Protein AF-A0A0R7VI18-F1 (afdb_monomer)

Radius of gyration: 20.58 Å; Cα contacts (8 Å, |Δi|>4): 54; chains: 1; bounding box: 46×47×54 Å

InterPro domains:
  IPR003347 JmjC domain [PF02373] (3-62)
  IPR003347 JmjC domain [PS51184] (1-79)
  IPR048615 Lysine-specific demethylase 5, C-terminal helical domain [PF21323] (66-120)

Nearest PDB structures (foldseek):
  5fyy-assembly1_A  TM=9.283E-01  e=1.446E-05  Homo sapiens
  5fzf-assembly1_A  TM=9.441E-01  e=2.112E-05  Homo sapiens
  5fz1-assembly1_A  TM=9.447E-01  e=2.552E-05  Homo sapiens
  5fzl-assembly1_A  TM=9.858E-01  e=4.798E-05  Homo sapiens

Mean predicted aligned error: 5.43 Å

Structure (mmCIF, N/CA/C/O backbone):
data_AF-A0A0R7VI18-F1
#
_entry.id   AF-A0A0R7VI18-F1
#
loop_
_atom_site.group_PDB
_atom_site.id
_atom_site.type_symbol
_atom_site.label_atom_id
_atom_site.label_alt_id
_atom_site.label_comp_id
_atom_site.label_asym_id
_atom_site.label_entity_id
_atom_site.label_seq_id
_atom_site.pdbx_PDB_ins_code
_atom_site.Cartn_x
_atom_site.Cartn_y
_atom_site.Cartn_z
_atom_site.occupancy
_atom_site.B_iso_or_equiv
_atom_site.auth_seq_id
_atom_site.auth_comp_id
_atom_site.auth_asym_id
_atom_site.auth_atom_id
_atom_site.pdbx_PDB_model_num
ATOM 1 N N . LEU A 1 1 ? 4.608 -26.576 2.839 1.00 68.31 1 LEU A N 1
ATOM 2 C CA . LEU A 1 1 ? 5.652 -25.549 3.044 1.00 68.31 1 LEU A CA 1
ATOM 3 C C . LEU A 1 1 ? 5.048 -24.153 3.232 1.00 68.31 1 LEU A C 1
ATOM 5 O O . LEU A 1 1 ? 5.108 -23.645 4.339 1.00 68.31 1 LEU A O 1
ATOM 9 N N . PHE A 1 2 ? 4.389 -23.555 2.232 1.00 72.62 2 PHE A N 1
ATOM 10 C CA . PHE A 1 2 ? 3.790 -22.213 2.390 1.00 72.62 2 PHE A CA 1
ATOM 11 C C . PHE A 1 2 ? 2.516 -22.183 3.253 1.00 72.62 2 PHE A C 1
ATOM 13 O O . PHE A 1 2 ? 2.276 -21.208 3.945 1.00 72.62 2 PHE A O 1
ATOM 20 N N . HIS A 1 3 ? 1.749 -23.280 3.323 1.00 68.62 3 HIS A N 1
ATOM 21 C CA . HIS A 1 3 ? 0.657 -23.404 4.305 1.00 68.62 3 HIS A CA 1
ATOM 22 C C . HIS A 1 3 ? 1.152 -23.419 5.760 1.00 68.62 3 HIS A C 1
ATOM 24 O O . HIS A 1 3 ? 0.444 -22.970 6.652 1.00 68.62 3 HIS A O 1
ATOM 30 N N . SER A 1 4 ? 2.360 -23.940 6.003 1.00 71.44 4 SER A N 1
ATOM 31 C CA . SER A 1 4 ? 2.964 -23.994 7.341 1.00 71.44 4 SER A CA 1
ATOM 32 C C . SER A 1 4 ? 3.712 -22.708 7.706 1.00 71.44 4 SER A C 1
ATOM 34 O O . SER A 1 4 ? 3.845 -22.411 8.888 1.00 71.44 4 SER A O 1
ATOM 36 N N . GLN A 1 5 ? 4.192 -21.948 6.714 1.00 67.69 5 GLN A N 1
ATOM 37 C CA . GLN A 1 5 ? 4.859 -20.653 6.891 1.00 67.69 5 GLN A CA 1
ATOM 38 C C . GLN A 1 5 ? 4.428 -19.686 5.771 1.00 67.69 5 GLN A C 1
ATOM 40 O O . GLN A 1 5 ? 5.099 -19.609 4.739 1.00 67.69 5 GLN A O 1
ATOM 45 N N . PRO A 1 6 ? 3.302 -18.973 5.945 1.00 68.88 6 PRO A N 1
ATOM 46 C CA . PRO A 1 6 ? 2.731 -18.115 4.902 1.00 68.88 6 PRO A CA 1
ATOM 47 C C . PRO A 1 6 ? 3.635 -16.945 4.485 1.00 68.88 6 PRO A C 1
ATOM 49 O O . PRO A 1 6 ? 3.699 -16.605 3.306 1.00 68.88 6 PRO A O 1
ATOM 52 N N . ASP A 1 7 ? 4.386 -16.368 5.426 1.00 70.06 7 ASP A N 1
ATOM 53 C CA . ASP A 1 7 ? 5.293 -15.239 5.165 1.00 70.06 7 ASP A CA 1
ATOM 54 C C . ASP A 1 7 ? 6.583 -15.641 4.420 1.00 70.06 7 ASP A C 1
ATOM 56 O O . ASP A 1 7 ? 7.238 -14.809 3.794 1.00 70.06 7 ASP A O 1
ATOM 60 N N . LEU A 1 8 ? 6.919 -16.937 4.394 1.00 67.56 8 LEU A N 1
ATOM 61 C CA . LEU A 1 8 ? 8.136 -17.452 3.751 1.00 67.56 8 LEU A CA 1
ATOM 62 C C . LEU A 1 8 ? 8.208 -17.098 2.255 1.00 67.56 8 LEU A C 1
ATOM 64 O O . LEU A 1 8 ? 9.294 -16.919 1.707 1.00 67.56 8 LEU A O 1
ATOM 68 N N . LEU A 1 9 ? 7.054 -16.964 1.595 1.00 63.88 9 LEU A N 1
ATOM 69 C CA . LEU A 1 9 ? 6.970 -16.588 0.183 1.00 63.88 9 LEU A CA 1
ATOM 70 C C . LEU A 1 9 ? 7.475 -15.158 -0.082 1.00 63.88 9 LEU A C 1
ATOM 72 O O . LEU A 1 9 ? 7.957 -14.88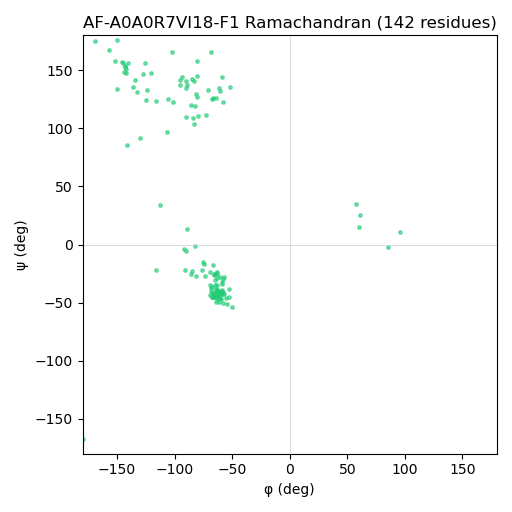4 -1.175 1.00 63.88 9 LEU A O 1
ATOM 76 N N . HIS A 1 10 ? 7.409 -14.270 0.913 1.00 64.31 10 HIS A N 1
ATOM 77 C CA . HIS A 1 10 ? 7.931 -12.904 0.821 1.00 64.31 10 HIS A CA 1
ATOM 78 C C . HIS A 1 10 ? 9.390 -12.793 1.279 1.00 64.31 10 HIS A C 1
ATOM 80 O O . HIS A 1 10 ? 10.082 -11.859 0.882 1.00 64.31 10 HIS A O 1
ATOM 86 N N . GLN A 1 11 ? 9.864 -13.741 2.091 1.00 60.31 11 GLN A N 1
ATOM 87 C CA . GLN A 1 11 ? 11.250 -13.787 2.570 1.00 60.31 11 GLN A CA 1
ATOM 88 C C . GLN A 1 11 ? 12.211 -14.399 1.537 1.00 60.31 11 GLN A C 1
ATOM 90 O O . GLN A 1 11 ? 13.400 -14.083 1.521 1.00 60.31 11 GLN A O 1
ATOM 95 N N . LEU A 1 12 ? 11.710 -15.269 0.655 1.00 70.38 12 LEU A N 1
ATOM 96 C CA . LEU A 1 12 ? 12.505 -15.891 -0.401 1.00 70.38 12 LEU A CA 1
ATOM 97 C C . LEU A 1 12 ? 12.605 -14.981 -1.630 1.00 70.38 12 LEU A C 1
ATOM 99 O O . LEU A 1 12 ? 11.665 -14.850 -2.412 1.00 70.38 12 LEU A O 1
ATOM 103 N N . VAL A 1 13 ? 13.789 -14.414 -1.858 1.00 73.12 13 VAL A N 1
ATOM 104 C CA . VAL A 1 13 ? 14.082 -13.682 -3.096 1.00 73.12 13 VAL A CA 1
ATOM 105 C C . VAL A 1 13 ? 14.226 -14.683 -4.244 1.00 73.12 13 VAL A C 1
ATOM 107 O O . VAL A 1 13 ? 15.182 -15.454 -4.288 1.00 73.12 13 VAL A O 1
ATOM 110 N N . THR A 1 14 ? 13.279 -14.677 -5.185 1.00 79.88 14 THR A N 1
ATOM 111 C CA . THR A 1 14 ? 13.321 -15.536 -6.379 1.00 79.88 14 THR A CA 1
ATOM 112 C C . THR A 1 14 ? 13.206 -14.692 -7.640 1.00 79.88 14 THR A C 1
ATOM 114 O O . THR A 1 14 ? 12.226 -13.975 -7.825 1.00 79.88 14 THR A O 1
ATOM 117 N N . ILE A 1 15 ? 14.176 -14.823 -8.547 1.00 80.19 15 ILE A N 1
ATOM 118 C CA . ILE A 1 15 ? 14.039 -14.329 -9.920 1.00 80.19 15 ILE A CA 1
ATOM 119 C C . ILE A 1 15 ? 13.438 -15.462 -10.750 1.00 80.19 15 ILE A C 1
ATOM 121 O O . ILE A 1 15 ? 14.088 -16.475 -11.007 1.00 80.19 15 ILE A O 1
ATOM 125 N N . LEU A 1 16 ? 12.181 -15.301 -11.156 1.00 86.38 16 LEU A N 1
ATOM 126 C CA . LEU A 1 16 ? 11.506 -16.223 -12.066 1.00 86.38 16 LEU A CA 1
ATOM 127 C C . LEU A 1 16 ? 11.617 -15.702 -13.494 1.00 86.38 16 LEU A C 1
ATOM 129 O O . LEU A 1 16 ? 11.406 -14.518 -13.751 1.00 86.38 16 LEU A O 1
ATOM 133 N N . ASN A 1 17 ? 11.904 -16.598 -14.441 1.00 91.19 17 ASN A N 1
ATOM 134 C CA . ASN A 1 17 ? 11.844 -16.248 -15.855 1.00 91.19 17 ASN A CA 1
ATOM 135 C C . ASN A 1 17 ? 10.416 -15.760 -16.178 1.00 91.19 17 ASN A C 1
ATOM 137 O O . ASN A 1 17 ? 9.475 -16.538 -15.980 1.00 91.19 17 ASN A O 1
ATOM 141 N N . PRO A 1 18 ? 10.230 -14.530 -16.696 1.00 92.88 18 PRO A N 1
ATOM 142 C CA . PRO A 1 18 ? 8.897 -13.972 -16.912 1.00 92.88 18 PRO A CA 1
ATOM 143 C C . PRO A 1 18 ? 8.016 -14.838 -17.821 1.00 92.88 18 PRO A C 1
ATOM 145 O O . PRO A 1 18 ? 6.805 -14.894 -17.632 1.00 92.88 18 PRO A O 1
ATOM 148 N N . ASN A 1 19 ? 8.618 -15.609 -18.735 1.00 94.31 19 ASN A N 1
ATOM 149 C CA . ASN A 1 19 ? 7.894 -16.543 -19.599 1.00 94.31 19 ASN A CA 1
ATOM 150 C C . ASN A 1 19 ? 7.133 -17.625 -18.815 1.00 94.31 19 ASN A C 1
ATOM 152 O O . ASN A 1 19 ? 6.128 -18.134 -19.304 1.00 94.31 19 ASN A O 1
ATOM 156 N N . ILE A 1 20 ? 7.599 -18.003 -17.618 1.00 95.38 20 ILE A N 1
ATOM 157 C CA . ILE A 1 20 ? 6.898 -18.961 -16.749 1.00 95.38 20 ILE A CA 1
ATOM 158 C C . ILE A 1 20 ? 5.590 -18.340 -16.246 1.00 95.38 20 ILE A C 1
ATOM 160 O O . ILE A 1 20 ? 4.543 -18.977 -16.321 1.00 95.38 20 ILE A O 1
ATOM 164 N N . LEU A 1 21 ? 5.639 -17.082 -15.799 1.00 94.31 21 LEU A N 1
ATOM 165 C CA . LEU A 1 21 ? 4.475 -16.336 -15.319 1.00 94.31 21 LEU A CA 1
ATOM 166 C C . LEU A 1 21 ? 3.488 -16.039 -16.456 1.00 94.31 21 LEU A C 1
ATOM 168 O O . LEU A 1 21 ? 2.288 -16.244 -16.297 1.00 94.31 21 LEU A O 1
ATOM 172 N N . MET A 1 22 ? 3.993 -15.666 -17.634 1.00 95.88 22 MET A N 1
ATOM 173 C CA . MET A 1 22 ? 3.164 -15.448 -18.824 1.00 95.88 22 MET A CA 1
ATOM 174 C C . MET A 1 22 ? 2.415 -16.718 -19.244 1.00 95.88 22 MET A C 1
ATOM 176 O O . MET A 1 22 ? 1.229 -16.655 -19.551 1.00 95.88 22 MET A O 1
ATOM 180 N N . LYS A 1 23 ? 3.069 -17.891 -19.203 1.00 97.19 23 LYS A N 1
ATOM 181 C CA . LYS A 1 23 ? 2.411 -19.189 -19.454 1.00 97.19 23 LYS A CA 1
ATOM 182 C C . LYS A 1 23 ? 1.331 -19.520 -18.421 1.00 97.19 23 LYS A C 1
ATOM 184 O O . LYS A 1 23 ? 0.413 -20.269 -18.733 1.00 97.19 23 LYS A O 1
ATOM 189 N N . ALA A 1 24 ? 1.436 -18.966 -17.215 1.00 96.69 24 ALA A N 1
ATOM 190 C CA . ALA A 1 24 ? 0.428 -19.060 -16.165 1.00 96.69 24 ALA A CA 1
ATOM 191 C C . ALA A 1 24 ? -0.628 -17.934 -16.233 1.00 96.69 24 ALA A C 1
ATOM 193 O O . ALA A 1 24 ? -1.381 -17.755 -15.280 1.00 96.69 24 ALA A O 1
ATOM 194 N N . ASN A 1 25 ? -0.699 -17.185 -17.342 1.00 96.69 25 ASN A N 1
ATOM 195 C CA . ASN A 1 25 ? -1.615 -16.057 -17.561 1.00 96.69 25 ASN A CA 1
ATOM 196 C C . ASN A 1 25 ? -1.447 -14.888 -16.577 1.00 96.69 25 ASN A C 1
ATOM 198 O O . ASN A 1 25 ? -2.379 -14.112 -16.364 1.00 96.69 25 ASN A O 1
ATOM 202 N N . VAL A 1 26 ? -0.258 -14.724 -15.997 1.00 96.69 26 VAL A N 1
ATOM 203 C CA . VAL A 1 26 ? 0.078 -13.515 -15.240 1.00 96.69 26 VAL A CA 1
ATOM 204 C C . VAL A 1 26 ? 0.469 -12.417 -16.236 1.00 96.69 26 VAL A C 1
ATOM 206 O O . VAL A 1 26 ? 1.351 -12.653 -17.070 1.00 96.69 26 VAL A O 1
ATOM 209 N N . PRO A 1 27 ? -0.150 -11.223 -16.181 1.00 96.38 27 PRO A N 1
ATOM 210 C CA . PRO A 1 27 ? 0.212 -10.119 -17.060 1.00 96.38 27 PRO A CA 1
ATOM 211 C C . PRO A 1 27 ? 1.617 -9.613 -16.717 1.00 96.38 27 PRO A C 1
ATOM 213 O O . PRO A 1 27 ? 1.900 -9.258 -15.575 1.00 96.38 27 PRO A O 1
ATOM 216 N N . ILE A 1 28 ? 2.496 -9.576 -17.719 1.00 96.50 28 ILE A N 1
ATOM 217 C CA . ILE A 1 28 ?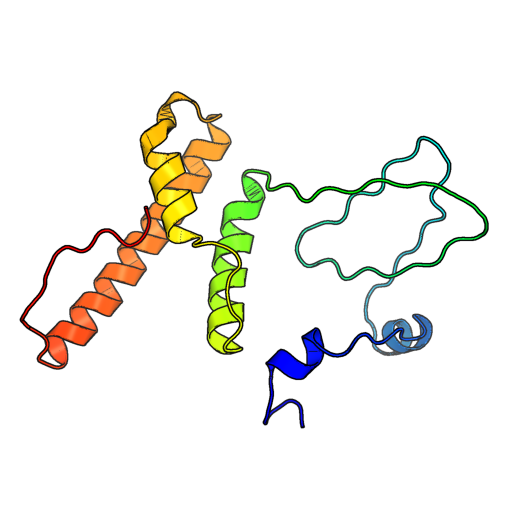 3.882 -9.122 -17.589 1.00 96.50 28 ILE A CA 1
ATOM 218 C C . ILE A 1 28 ? 4.130 -7.998 -18.589 1.00 96.50 28 ILE A C 1
ATOM 220 O O . ILE A 1 28 ? 3.839 -8.134 -19.777 1.00 96.50 28 ILE A O 1
ATOM 224 N N . TYR A 1 29 ? 4.743 -6.924 -18.104 1.00 97.00 29 TYR A N 1
ATOM 225 C CA . TYR A 1 29 ? 5.188 -5.784 -18.899 1.00 97.00 29 TYR A CA 1
ATOM 226 C C . TYR A 1 29 ? 6.677 -5.534 -18.638 1.00 97.00 29 TYR A C 1
ATOM 228 O O . TYR A 1 29 ? 7.207 -5.940 -17.603 1.00 97.00 29 TYR A O 1
ATOM 236 N N . ARG A 1 30 ? 7.367 -4.886 -19.581 1.00 97.19 30 ARG A N 1
ATOM 237 C CA . ARG A 1 30 ? 8.784 -4.523 -19.443 1.00 97.19 30 ARG A CA 1
ATOM 238 C C . ARG A 1 30 ? 9.074 -3.165 -20.064 1.00 97.19 30 ARG A C 1
ATOM 240 O O . ARG A 1 30 ? 8.410 -2.770 -21.018 1.00 97.19 30 ARG A O 1
ATOM 247 N N . THR A 1 31 ? 10.110 -2.509 -19.559 1.00 97.69 31 THR A N 1
ATOM 248 C CA . THR A 1 31 ? 10.673 -1.284 -20.126 1.00 97.69 31 THR A CA 1
ATOM 249 C C . THR A 1 31 ? 12.188 -1.274 -19.930 1.00 97.69 31 THR A C 1
ATOM 251 O O . THR A 1 31 ? 12.692 -1.939 -19.024 1.00 97.69 31 THR A O 1
ATOM 254 N N . ASP A 1 32 ? 12.899 -0.530 -20.773 1.00 98.12 32 ASP A N 1
ATOM 255 C CA . ASP A 1 32 ? 14.333 -0.289 -20.637 1.00 98.12 32 ASP A CA 1
ATOM 256 C C . ASP A 1 32 ? 14.528 1.163 -20.166 1.00 98.12 32 ASP A C 1
ATOM 258 O O . ASP A 1 32 ? 14.515 2.076 -20.988 1.00 98.12 32 ASP A O 1
ATOM 262 N N . GLN A 1 33 ? 14.704 1.377 -18.857 1.00 98.50 33 GLN A N 1
ATOM 263 C CA . GLN A 1 33 ? 14.890 2.716 -18.279 1.00 98.50 33 GLN A CA 1
ATOM 264 C C . GLN A 1 33 ? 16.223 3.339 -18.724 1.00 98.50 33 GLN A C 1
ATOM 266 O O . GLN A 1 33 ? 17.296 2.751 -18.552 1.00 98.50 33 GLN A O 1
ATOM 271 N N . ARG A 1 34 ? 16.164 4.549 -19.280 1.00 98.19 34 ARG A N 1
ATOM 272 C CA . ARG A 1 34 ? 17.314 5.361 -19.699 1.00 98.19 34 ARG A CA 1
ATOM 273 C C . ARG A 1 34 ? 17.610 6.475 -18.696 1.00 98.19 34 ARG A C 1
ATOM 275 O O . ARG A 1 34 ? 16.822 6.784 -17.807 1.00 98.19 34 ARG A O 1
ATOM 282 N N . ALA A 1 35 ? 18.793 7.075 -18.824 1.00 98.06 35 ALA A N 1
ATOM 283 C CA . ALA A 1 35 ? 19.204 8.177 -17.961 1.00 98.06 35 ALA A CA 1
ATOM 284 C C . ALA A 1 35 ? 18.238 9.367 -18.097 1.00 98.06 35 ALA A C 1
ATOM 286 O O . ALA A 1 35 ? 17.920 9.781 -19.210 1.00 98.06 35 ALA A O 1
ATOM 287 N N . GLY A 1 36 ? 17.796 9.910 -16.961 1.00 97.50 36 GLY A N 1
ATOM 288 C CA . GLY A 1 36 ? 16.810 10.993 -16.903 1.00 97.50 36 GLY A CA 1
ATOM 289 C C . GLY A 1 36 ? 15.348 10.536 -16.934 1.00 97.50 36 GLY A C 1
ATOM 290 O O . GLY A 1 36 ? 14.463 11.380 -16.821 1.00 97.50 36 GLY A O 1
ATOM 291 N N . GLU A 1 37 ? 15.073 9.233 -17.056 1.00 98.31 37 GLU A N 1
ATOM 292 C CA . GLU A 1 37 ? 13.711 8.695 -17.021 1.00 98.31 37 GLU A CA 1
ATOM 293 C C . GLU A 1 37 ? 13.300 8.252 -15.614 1.00 98.31 37 GLU A C 1
ATOM 295 O O . GLU A 1 37 ? 14.087 7.664 -14.865 1.00 98.31 37 GLU A O 1
ATOM 300 N N . PHE A 1 38 ? 12.024 8.461 -15.292 1.00 98.19 38 PHE A N 1
ATOM 301 C CA . PHE A 1 38 ? 11.397 7.938 -14.083 1.00 98.19 38 PHE A CA 1
ATOM 302 C C . PHE A 1 38 ? 10.671 6.625 -14.374 1.00 98.19 38 PHE A C 1
ATOM 304 O O . PHE A 1 38 ? 10.001 6.481 -15.397 1.00 98.19 38 PHE A O 1
ATOM 311 N N . VAL A 1 39 ? 10.748 5.693 -13.426 1.00 98.25 39 VAL A N 1
ATOM 312 C CA . VAL A 1 39 ? 9.902 4.497 -13.382 1.00 98.25 39 VAL A CA 1
ATOM 313 C C . VAL A 1 39 ? 9.058 4.585 -12.119 1.00 98.25 39 VAL A C 1
ATOM 315 O O . VAL A 1 39 ? 9.597 4.701 -11.023 1.00 98.25 39 VAL A O 1
ATOM 318 N N . VAL A 1 40 ? 7.736 4.536 -12.277 1.00 97.94 40 VAL A N 1
ATOM 319 C CA . VAL A 1 40 ? 6.787 4.568 -11.159 1.00 97.94 40 VAL A CA 1
ATOM 320 C C . VAL A 1 40 ? 6.206 3.174 -10.961 1.00 97.94 40 VAL A C 1
ATOM 322 O O . VAL A 1 40 ? 5.662 2.585 -11.896 1.00 97.94 40 VAL A O 1
ATOM 325 N N . THR A 1 41 ? 6.312 2.649 -9.743 1.00 97.25 41 THR A N 1
ATOM 326 C CA . THR A 1 41 ? 5.722 1.368 -9.348 1.00 97.25 41 THR A CA 1
ATOM 327 C C . THR A 1 41 ? 4.443 1.612 -8.556 1.00 97.25 41 THR A C 1
ATOM 329 O O . THR A 1 41 ? 4.431 2.304 -7.542 1.00 97.25 41 THR A O 1
ATOM 332 N N . PHE A 1 42 ? 3.336 1.054 -9.042 1.00 96.88 42 PHE A N 1
ATOM 333 C CA . PHE A 1 42 ? 2.034 1.202 -8.396 1.00 96.88 42 PHE A CA 1
ATOM 334 C C . PHE A 1 42 ? 1.882 0.232 -7.213 1.00 96.88 42 PHE A C 1
ATOM 336 O O . PHE A 1 42 ? 2.566 -0.801 -7.167 1.00 96.88 42 PHE A O 1
ATOM 343 N N . PRO A 1 43 ? 0.977 0.521 -6.260 1.00 96.12 43 PRO A N 1
ATOM 344 C CA . PRO A 1 43 ? 0.739 -0.346 -5.112 1.00 96.12 43 PRO A CA 1
ATOM 345 C C . PRO A 1 43 ? 0.460 -1.794 -5.531 1.00 96.12 43 PRO A C 1
ATOM 347 O O . PRO A 1 43 ? -0.286 -2.052 -6.473 1.00 96.12 43 PRO A O 1
ATOM 350 N N . ARG A 1 44 ? 1.082 -2.751 -4.831 1.00 93.62 44 ARG A N 1
ATOM 351 C CA . ARG A 1 44 ? 0.966 -4.200 -5.094 1.00 93.62 44 ARG A CA 1
ATOM 352 C C . ARG A 1 44 ? 1.421 -4.646 -6.500 1.00 93.62 44 ARG A C 1
ATOM 354 O O . ARG A 1 44 ? 1.176 -5.786 -6.892 1.00 93.62 44 ARG A O 1
ATOM 361 N N . SER A 1 45 ? 2.143 -3.798 -7.235 1.00 94.75 45 SER A N 1
ATOM 362 C CA . SER A 1 45 ? 2.792 -4.171 -8.494 1.00 94.75 45 SER A CA 1
ATOM 363 C C . SER A 1 45 ? 4.145 -4.835 -8.230 1.00 94.75 45 SER A C 1
ATOM 365 O O . SER A 1 45 ? 5.144 -4.167 -7.940 1.00 94.75 45 SER A O 1
ATOM 367 N N . TYR A 1 46 ? 4.200 -6.162 -8.368 1.00 94.00 46 TYR A N 1
ATOM 368 C CA . TYR A 1 46 ? 5.466 -6.896 -8.338 1.00 94.00 46 TYR A CA 1
ATOM 369 C C . TYR A 1 46 ? 6.372 -6.439 -9.484 1.00 94.00 46 TYR A C 1
ATOM 371 O O . TYR A 1 46 ? 5.931 -6.304 -10.625 1.00 94.00 46 TYR A O 1
ATOM 379 N N . HIS A 1 47 ? 7.646 -6.212 -9.180 1.00 94.81 47 HIS A N 1
ATOM 380 C CA . HIS A 1 47 ? 8.638 -5.787 -10.156 1.00 94.81 47 HIS A CA 1
ATOM 381 C C . HIS A 1 47 ? 9.985 -6.454 -9.876 1.00 94.81 47 HIS A C 1
ATOM 383 O O . HIS A 1 47 ? 10.316 -6.815 -8.749 1.00 94.81 47 HIS A O 1
ATOM 389 N N . THR A 1 48 ? 10.755 -6.651 -10.938 1.00 94.06 48 THR A N 1
ATOM 390 C CA . THR A 1 48 ? 12.121 -7.174 -10.908 1.00 94.06 48 THR A CA 1
ATOM 391 C C . THR A 1 48 ? 12.865 -6.620 -12.119 1.00 94.06 48 THR A C 1
ATOM 393 O O . THR A 1 48 ? 12.236 -6.214 -13.098 1.00 94.06 48 THR A O 1
ATOM 396 N N . GLY A 1 49 ? 14.192 -6.581 -12.070 1.00 92.38 49 GLY A N 1
ATOM 397 C CA . GLY A 1 49 ? 14.998 -6.014 -13.143 1.00 92.38 49 GLY A CA 1
ATOM 398 C C . GLY A 1 49 ? 16.481 -6.312 -12.980 1.00 92.38 49 GLY A C 1
ATOM 399 O O . GLY A 1 49 ? 16.914 -6.901 -11.991 1.00 92.38 49 GLY A O 1
ATOM 400 N N . PHE A 1 50 ? 17.254 -5.907 -13.980 1.00 94.94 50 PHE A N 1
ATOM 401 C CA . PHE A 1 50 ? 18.709 -5.976 -13.980 1.00 94.94 50 PHE A CA 1
ATOM 402 C C . PHE A 1 50 ? 19.275 -4.780 -14.748 1.00 94.94 50 PHE A C 1
ATOM 404 O O . PHE A 1 50 ? 18.598 -4.196 -15.595 1.00 94.94 50 PHE A O 1
ATOM 411 N N . ASN A 1 51 ? 20.527 -4.429 -14.463 1.00 96.62 51 ASN A N 1
ATOM 412 C CA . ASN A 1 51 ? 21.209 -3.330 -15.135 1.00 96.62 51 ASN A CA 1
ATOM 413 C C . ASN A 1 51 ? 21.923 -3.829 -16.396 1.00 96.62 51 ASN A C 1
ATOM 415 O O . ASN A 1 51 ? 22.594 -4.859 -16.369 1.00 96.62 51 ASN A O 1
ATOM 419 N N . GLN A 1 52 ? 21.817 -3.071 -17.489 1.00 97.25 52 GLN A N 1
ATOM 420 C CA . GLN A 1 52 ? 22.517 -3.363 -18.751 1.00 97.25 52 GLN A CA 1
ATOM 421 C C . GLN A 1 52 ? 24.022 -3.028 -18.694 1.00 97.25 52 GLN A C 1
ATOM 423 O O . GLN A 1 52 ? 24.784 -3.430 -19.568 1.00 97.25 52 GLN A O 1
ATOM 428 N N . GLY A 1 53 ? 24.457 -2.265 -17.689 1.00 97.25 53 GLY A N 1
ATOM 429 C CA . GLY A 1 53 ? 25.832 -1.802 -17.519 1.00 97.25 53 GLY A CA 1
ATOM 430 C C . GLY A 1 53 ? 25.977 -0.950 -16.259 1.00 97.25 53 GLY A C 1
ATOM 431 O O . GLY A 1 53 ? 25.072 -0.915 -15.426 1.00 97.25 53 GLY A O 1
ATOM 432 N N . TYR A 1 54 ? 27.111 -0.261 -16.120 1.00 97.44 54 TYR A N 1
ATOM 433 C CA . TYR A 1 54 ? 27.359 0.645 -14.996 1.00 97.44 54 TYR A CA 1
ATOM 434 C C . TYR A 1 54 ? 26.375 1.822 -15.006 1.00 97.44 54 TYR A C 1
ATOM 436 O O . TYR A 1 54 ? 26.257 2.5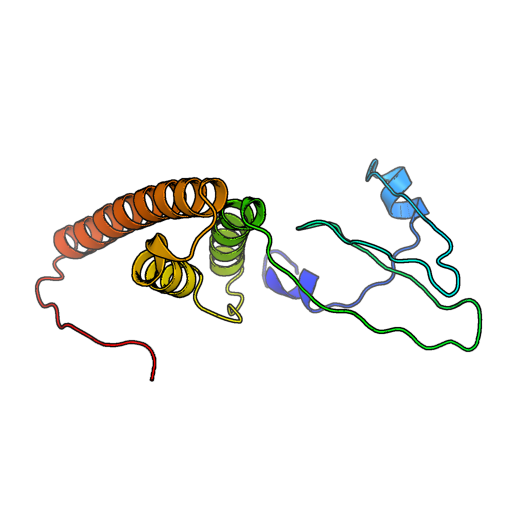28 -16.009 1.00 97.44 54 TYR A O 1
ATOM 444 N N . ASN A 1 55 ? 25.678 2.029 -13.891 1.00 97.75 55 ASN A N 1
ATOM 445 C CA . ASN A 1 55 ? 24.741 3.129 -13.707 1.00 97.75 55 ASN A CA 1
ATOM 446 C C . ASN A 1 55 ? 24.655 3.557 -12.232 1.00 97.75 55 ASN A C 1
ATOM 448 O O . ASN A 1 55 ? 25.279 2.963 -11.352 1.00 97.75 55 ASN A O 1
ATOM 452 N N . PHE A 1 56 ? 23.876 4.611 -11.991 1.00 97.94 56 PHE A N 1
ATOM 453 C CA . PHE A 1 56 ? 23.492 5.092 -10.670 1.00 97.94 56 PHE A CA 1
ATOM 454 C C . PHE A 1 56 ? 21.997 5.423 -10.696 1.00 97.94 56 PHE A C 1
ATOM 456 O O . PHE A 1 56 ? 21.523 6.019 -11.664 1.00 97.94 56 PHE A O 1
ATOM 463 N N . ALA A 1 57 ? 21.263 5.020 -9.662 1.00 97.31 57 ALA A N 1
ATOM 464 C CA . ALA A 1 57 ? 19.827 5.243 -9.538 1.00 97.31 57 ALA A CA 1
ATOM 465 C C . ALA A 1 57 ? 19.459 5.540 -8.080 1.00 97.31 57 ALA A C 1
ATOM 467 O O . ALA A 1 57 ? 20.131 5.077 -7.159 1.00 97.31 57 ALA A O 1
ATOM 468 N N . GLU A 1 58 ? 18.371 6.278 -7.891 1.00 97.88 58 GLU A N 1
ATOM 469 C CA . GLU A 1 58 ? 17.781 6.599 -6.592 1.00 97.88 58 GLU A CA 1
ATOM 470 C C . GLU A 1 58 ? 16.292 6.231 -6.618 1.00 97.88 58 GLU A C 1
ATOM 472 O O . GLU A 1 58 ? 15.651 6.300 -7.670 1.00 97.88 58 GLU A O 1
ATOM 477 N N . ALA A 1 59 ? 15.749 5.804 -5.478 1.00 96.81 59 ALA A N 1
ATOM 478 C CA . ALA A 1 59 ? 14.356 5.396 -5.352 1.00 96.81 59 ALA A CA 1
ATOM 479 C C . ALA A 1 59 ? 13.783 5.808 -3.994 1.00 96.81 59 ALA A C 1
ATOM 481 O O . ALA A 1 59 ? 14.484 5.808 -2.983 1.00 96.81 59 ALA A O 1
ATOM 482 N N . VAL A 1 60 ? 12.484 6.105 -3.976 1.00 98.06 60 VAL A N 1
ATOM 483 C CA . VAL A 1 60 ? 11.740 6.477 -2.773 1.00 98.06 60 VAL A CA 1
ATOM 484 C C . VAL A 1 60 ? 10.340 5.869 -2.816 1.00 98.06 60 VAL A C 1
ATOM 486 O O . VAL A 1 60 ? 9.754 5.721 -3.889 1.00 98.06 60 VAL A O 1
ATOM 489 N N . ASN A 1 61 ? 9.804 5.523 -1.646 1.00 97.00 61 ASN A N 1
ATOM 490 C CA . ASN A 1 61 ? 8.400 5.154 -1.497 1.00 97.00 61 ASN A CA 1
ATOM 491 C C . ASN A 1 61 ? 7.581 6.408 -1.192 1.00 97.00 61 ASN A C 1
ATOM 493 O O . ASN A 1 61 ? 8.008 7.255 -0.411 1.00 97.00 61 ASN A O 1
ATOM 497 N N . PHE A 1 62 ? 6.389 6.505 -1.764 1.00 96.12 62 PHE A N 1
ATOM 498 C CA . PHE A 1 62 ? 5.454 7.590 -1.492 1.00 96.12 62 PHE A CA 1
ATOM 499 C C . PHE A 1 62 ? 4.028 7.039 -1.420 1.00 96.12 62 PHE A C 1
ATOM 501 O O . PHE A 1 62 ? 3.736 5.976 -1.970 1.00 96.12 62 PHE A O 1
ATOM 508 N N . ALA A 1 63 ? 3.154 7.755 -0.716 1.00 95.69 63 ALA A N 1
ATOM 509 C CA . ALA A 1 63 ? 1.782 7.344 -0.442 1.00 95.69 63 ALA A CA 1
ATOM 510 C C . ALA A 1 63 ? 0.822 8.493 -0.799 1.00 95.69 63 ALA A C 1
ATOM 512 O O . ALA A 1 63 ? 0.598 9.382 0.023 1.00 95.69 63 ALA A O 1
ATOM 513 N N . PRO A 1 64 ? 0.301 8.536 -2.038 1.00 94.94 64 PRO A N 1
ATOM 514 C CA . PRO A 1 64 ? -0.745 9.488 -2.405 1.00 94.94 64 PRO A CA 1
ATOM 515 C C . PRO A 1 64 ? -2.064 9.160 -1.683 1.00 94.94 64 PRO A C 1
ATOM 517 O O . PRO A 1 64 ? -2.219 8.084 -1.115 1.00 94.94 64 PRO A O 1
ATOM 520 N N . ALA A 1 65 ? -3.031 10.079 -1.681 1.00 93.94 65 ALA A N 1
ATOM 521 C CA . ALA A 1 65 ? -4.255 9.916 -0.886 1.00 93.94 65 ALA A CA 1
ATOM 522 C C . ALA A 1 65 ? -5.067 8.650 -1.235 1.00 93.94 65 ALA A C 1
ATOM 524 O O . ALA A 1 65 ? -5.645 8.017 -0.358 1.00 93.94 65 ALA A O 1
ATOM 525 N N . ASP A 1 66 ? -5.076 8.241 -2.503 1.00 93.94 66 ASP A N 1
ATOM 526 C CA . ASP A 1 66 ? -5.720 7.014 -2.984 1.00 93.94 66 ASP A CA 1
ATOM 527 C C . ASP A 1 66 ? -5.059 5.725 -2.464 1.00 93.94 66 ASP A C 1
ATOM 529 O O . ASP A 1 66 ? -5.698 4.672 -2.445 1.00 93.94 66 ASP A O 1
ATOM 533 N N . TRP A 1 67 ? -3.820 5.797 -1.965 1.00 97.25 67 TRP A N 1
ATOM 534 C CA . TRP A 1 67 ? -3.144 4.665 -1.331 1.00 97.25 67 TRP A CA 1
ATOM 535 C C . TRP A 1 67 ? -3.759 4.264 0.017 1.00 97.25 67 TRP A C 1
ATOM 537 O O . TRP A 1 67 ? -3.609 3.107 0.401 1.00 97.25 67 TRP A O 1
ATOM 547 N N . ILE A 1 68 ? -4.458 5.164 0.724 1.00 96.62 68 ILE A N 1
ATOM 548 C CA . ILE A 1 68 ? -4.963 4.931 2.094 1.00 96.62 68 ILE A CA 1
ATOM 549 C C . ILE A 1 68 ? -5.735 3.608 2.201 1.00 96.62 68 ILE A C 1
ATOM 551 O O . ILE A 1 68 ? -5.352 2.729 2.971 1.00 96.62 68 ILE A O 1
ATOM 555 N N . SER A 1 69 ? -6.736 3.417 1.339 1.00 95.38 69 SER A N 1
ATOM 556 C CA . SER A 1 69 ? -7.549 2.191 1.306 1.00 95.38 69 SER A CA 1
ATOM 557 C C . SER A 1 69 ? -6.713 0.920 1.078 1.00 95.38 69 SER A C 1
ATOM 559 O O . SER A 1 69 ? -6.893 -0.095 1.751 1.00 95.38 69 SER A O 1
ATOM 561 N N . ILE A 1 70 ? -5.727 0.991 0.181 1.00 96.69 70 ILE A N 1
ATOM 562 C CA . ILE A 1 70 ? -4.807 -0.114 -0.116 1.00 96.69 70 ILE A CA 1
ATOM 563 C C . ILE A 1 70 ? -3.907 -0.399 1.095 1.00 96.69 70 ILE A C 1
ATOM 565 O O . ILE A 1 70 ? -3.587 -1.555 1.377 1.00 96.69 70 ILE A O 1
ATOM 569 N N . GLY A 1 71 ? -3.501 0.641 1.827 1.00 96.69 71 GLY A N 1
ATOM 570 C CA . GLY A 1 71 ? -2.751 0.536 3.075 1.00 96.69 71 GLY A CA 1
ATOM 571 C C . GLY A 1 71 ? -3.512 -0.252 4.143 1.00 96.69 71 GLY A C 1
ATOM 572 O O . GLY A 1 71 ? -2.947 -1.189 4.715 1.00 96.69 71 GLY A O 1
ATOM 573 N N . ARG A 1 72 ? -4.802 0.041 4.349 1.00 96.31 72 ARG A N 1
ATOM 574 C CA . ARG A 1 72 ? -5.664 -0.705 5.281 1.00 96.31 72 ARG A CA 1
ATOM 575 C C . ARG A 1 72 ? -5.810 -2.174 4.888 1.00 96.31 72 ARG A C 1
ATOM 577 O O . ARG A 1 72 ? -5.621 -3.064 5.721 1.00 96.31 72 ARG A O 1
ATOM 584 N N . GLU A 1 73 ? -6.059 -2.458 3.609 1.00 95.94 73 GLU A N 1
ATOM 585 C CA . GLU A 1 73 ? -6.079 -3.836 3.097 1.00 95.94 73 GLU A CA 1
ATOM 586 C C . GLU A 1 73 ? -4.742 -4.559 3.322 1.00 95.94 73 GLU A C 1
ATOM 588 O O . GLU A 1 73 ? -4.712 -5.744 3.669 1.00 95.94 73 GLU A O 1
ATOM 593 N N . CYS A 1 74 ? -3.627 -3.845 3.152 1.00 95.94 74 CYS A N 1
ATOM 594 C CA . CYS A 1 74 ? -2.286 -4.375 3.365 1.00 95.94 74 CYS A CA 1
ATOM 595 C C . CYS A 1 74 ? -2.063 -4.783 4.828 1.00 95.94 74 CYS A C 1
ATOM 597 O O . CYS A 1 74 ? -1.577 -5.887 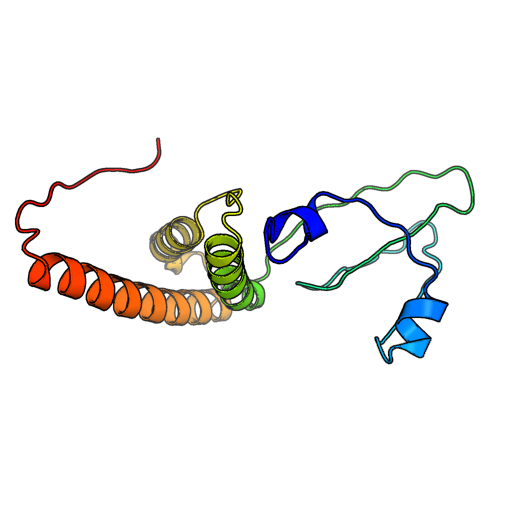5.073 1.00 95.94 74 CYS A O 1
ATOM 599 N N . VAL A 1 75 ? -2.479 -3.959 5.797 1.00 95.56 75 VAL A N 1
ATOM 600 C CA . VAL A 1 75 ? -2.392 -4.295 7.231 1.00 95.56 75 VAL A CA 1
ATOM 601 C C . VAL A 1 75 ? -3.230 -5.528 7.563 1.00 95.56 75 VAL A C 1
ATOM 603 O O . VAL A 1 75 ? -2.738 -6.450 8.220 1.00 95.56 75 VAL A O 1
ATOM 606 N N . ASN A 1 76 ? -4.456 -5.609 7.042 1.00 93.62 76 ASN A N 1
ATOM 607 C CA . ASN A 1 76 ? -5.310 -6.788 7.211 1.00 93.62 76 ASN A CA 1
ATOM 608 C C . ASN A 1 76 ? -4.644 -8.052 6.643 1.00 93.62 76 ASN A C 1
ATOM 610 O O . ASN A 1 76 ? -4.638 -9.115 7.275 1.00 93.62 76 ASN A O 1
ATOM 614 N N . HIS A 1 77 ? -4.021 -7.937 5.468 1.00 93.25 77 HIS A N 1
ATOM 615 C CA . HIS A 1 77 ? -3.277 -9.035 4.868 1.00 93.25 77 HIS A CA 1
ATOM 616 C C . HIS A 1 77 ? -2.051 -9.425 5.704 1.00 93.25 77 HIS A C 1
ATOM 618 O O . HIS A 1 77 ? -1.838 -10.611 5.961 1.00 93.25 77 HIS A O 1
ATOM 624 N N . TYR A 1 78 ? -1.274 -8.455 6.186 1.00 93.12 78 TYR A N 1
ATOM 625 C CA . TYR A 1 78 ? -0.094 -8.695 7.019 1.00 93.12 78 TYR A CA 1
ATOM 626 C C . TYR A 1 78 ? -0.453 -9.384 8.333 1.00 93.12 78 TYR A C 1
ATOM 628 O O . TYR A 1 78 ? 0.208 -10.357 8.698 1.00 93.12 78 TYR A O 1
ATOM 636 N N . SER A 1 79 ? -1.543 -8.968 8.979 1.00 90.94 79 SER A N 1
ATOM 637 C CA . SER A 1 79 ? -2.085 -9.625 10.171 1.00 90.94 79 SER A CA 1
ATOM 638 C C . SER A 1 79 ? -2.362 -11.113 9.915 1.00 90.94 79 SER A C 1
ATOM 640 O O . SER A 1 79 ? -1.887 -11.975 10.660 1.00 90.94 79 SER A O 1
ATOM 642 N N . SER A 1 80 ? -3.005 -11.448 8.787 1.00 90.44 80 SER A N 1
ATOM 643 C CA . SER A 1 80 ? -3.279 -12.846 8.407 1.00 90.44 80 SER A CA 1
ATOM 644 C C . SER A 1 80 ? -2.014 -13.685 8.167 1.00 90.44 80 SER A C 1
ATOM 646 O O . SER A 1 80 ? -2.011 -14.897 8.396 1.00 90.44 80 SER A O 1
ATOM 648 N N . LEU A 1 81 ? -0.923 -13.042 7.740 1.00 88.62 81 LEU A N 1
ATOM 649 C CA . LEU A 1 81 ? 0.372 -13.675 7.488 1.00 88.62 81 LEU A CA 1
ATOM 650 C C . LEU A 1 81 ? 1.303 -13.657 8.710 1.00 88.62 81 LEU A C 1
ATOM 652 O O . LEU A 1 81 ? 2.380 -14.249 8.645 1.00 88.62 81 LEU A O 1
ATOM 656 N N . LYS A 1 82 ? 0.896 -13.014 9.816 1.00 88.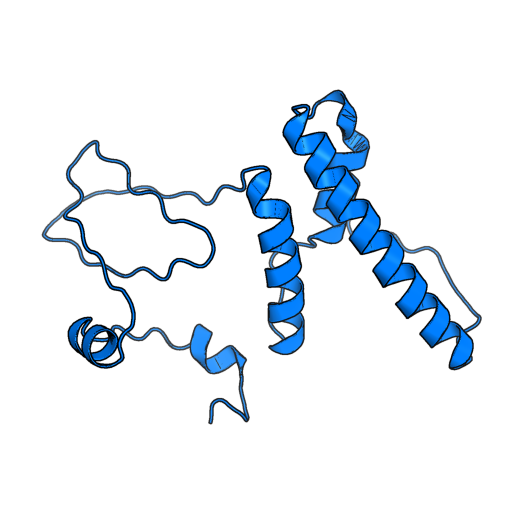31 82 LYS A N 1
ATOM 657 C CA . LYS A 1 82 ? 1.736 -12.726 10.994 1.00 88.31 82 LYS A CA 1
ATOM 658 C C . LYS A 1 82 ? 2.989 -11.915 10.645 1.00 88.31 82 LYS A C 1
ATOM 660 O O . LYS A 1 82 ? 4.054 -12.120 11.225 1.00 88.31 82 LYS A O 1
ATOM 665 N N . ARG A 1 83 ? 2.859 -11.006 9.678 1.00 87.12 83 ARG A N 1
ATOM 666 C CA . ARG A 1 83 ? 3.932 -10.114 9.242 1.00 87.12 83 ARG A CA 1
ATOM 667 C C . ARG A 1 83 ? 3.904 -8.822 10.053 1.00 87.12 83 ARG A C 1
ATOM 669 O O . ARG A 1 83 ? 2.849 -8.225 10.242 1.00 87.12 83 ARG A O 1
ATOM 676 N N . ILE A 1 84 ? 5.076 -8.389 10.508 1.00 89.19 84 ILE A N 1
ATOM 677 C CA . ILE A 1 84 ? 5.238 -7.148 11.274 1.00 89.19 84 ILE A CA 1
ATOM 678 C C . ILE A 1 84 ? 5.037 -5.946 10.343 1.00 89.19 84 ILE A C 1
ATOM 680 O O . ILE A 1 84 ? 5.587 -5.905 9.237 1.00 89.19 84 ILE A O 1
ATOM 684 N N . CYS A 1 85 ? 4.241 -4.976 10.792 1.00 92.69 85 CYS A N 1
ATOM 685 C CA . CYS A 1 85 ? 4.065 -3.702 10.102 1.00 92.69 85 CYS A CA 1
ATOM 686 C C . CYS A 1 85 ? 5.238 -2.766 10.416 1.00 92.69 85 CYS A C 1
ATOM 688 O O . CYS A 1 85 ? 5.771 -2.779 11.519 1.00 92.69 85 CYS A O 1
ATOM 690 N N . VAL A 1 86 ? 5.638 -1.956 9.436 1.00 94.25 86 VAL A N 1
ATOM 691 C CA . VAL A 1 86 ? 6.720 -0.968 9.605 1.00 94.25 86 VAL A CA 1
ATOM 692 C C . VAL A 1 86 ? 6.280 0.276 10.383 1.00 94.25 86 VAL A C 1
ATOM 694 O O . VAL A 1 86 ? 7.128 0.966 10.930 1.00 94.25 86 VAL A O 1
ATOM 697 N N . PHE A 1 87 ? 4.975 0.551 10.415 1.00 95.44 87 PHE A N 1
ATOM 698 C CA . PHE A 1 87 ? 4.315 1.595 11.201 1.00 95.44 87 PHE A CA 1
ATOM 699 C C . PHE A 1 87 ? 2.836 1.218 11.391 1.00 95.44 87 PHE A C 1
ATOM 701 O O . PHE A 1 87 ? 2.332 0.318 10.703 1.00 95.44 87 PHE A O 1
ATOM 708 N N . SER A 1 88 ? 2.135 1.905 12.295 1.00 95.88 88 SER A N 1
ATOM 709 C CA . SER A 1 88 ? 0.696 1.736 12.512 1.00 95.88 88 SER A CA 1
ATOM 710 C C . SER A 1 88 ? -0.128 2.542 11.500 1.00 95.88 88 SER A C 1
ATOM 712 O O . SER A 1 88 ? -0.042 3.767 11.435 1.00 95.88 88 SER A O 1
ATOM 714 N N . HIS A 1 89 ? -0.954 1.863 10.697 1.00 96.94 89 HIS A N 1
ATOM 715 C CA . HIS A 1 89 ? -1.833 2.548 9.742 1.00 96.94 89 HIS A CA 1
ATOM 716 C C . HIS A 1 89 ? -2.930 3.350 10.452 1.00 96.94 89 HIS A C 1
ATOM 718 O O . HIS A 1 89 ? -3.207 4.475 10.058 1.00 96.94 89 HIS A O 1
ATOM 724 N N . ASP A 1 90 ? -3.507 2.816 11.528 1.00 96.50 90 ASP A N 1
ATOM 725 C CA . ASP A 1 90 ? -4.543 3.515 12.296 1.00 96.50 90 ASP A CA 1
ATOM 726 C C . ASP A 1 90 ? -3.994 4.783 12.969 1.00 96.50 90 ASP A C 1
ATOM 728 O O . ASP A 1 90 ? -4.675 5.807 13.025 1.00 96.50 90 ASP A O 1
ATOM 732 N N . GLU A 1 91 ? -2.737 4.753 13.416 1.00 95.94 91 GLU A N 1
ATOM 733 C CA . GLU A 1 91 ? -2.067 5.931 13.970 1.00 95.94 91 GLU A CA 1
ATOM 734 C C . GLU A 1 91 ? -1.828 7.005 12.905 1.00 95.94 91 GLU A C 1
ATOM 736 O O . GLU A 1 91 ? -2.149 8.171 13.128 1.00 95.94 91 GLU A O 1
ATOM 741 N N . LEU A 1 92 ? -1.340 6.616 11.720 1.00 96.00 92 LEU A N 1
ATOM 742 C CA . LEU A 1 92 ? -1.195 7.530 10.586 1.00 96.00 92 LEU A CA 1
ATOM 743 C C . LEU A 1 92 ? -2.516 8.259 10.299 1.00 96.00 92 LEU A C 1
ATOM 745 O O . LEU A 1 92 ? -2.522 9.477 10.129 1.00 96.00 92 LEU A O 1
ATOM 749 N N . ILE A 1 93 ? -3.636 7.533 10.300 1.00 96.88 93 ILE A N 1
ATOM 750 C CA . ILE A 1 93 ? -4.969 8.101 10.072 1.00 96.88 93 ILE A CA 1
ATOM 751 C C . ILE A 1 93 ? -5.365 9.055 11.201 1.00 96.88 93 ILE A C 1
ATOM 753 O O . ILE A 1 93 ? -5.795 10.173 10.921 1.00 96.88 93 ILE A O 1
ATOM 757 N N . CYS A 1 94 ? -5.157 8.683 12.467 1.00 96.00 94 CYS A N 1
ATOM 758 C CA . CYS A 1 94 ? -5.418 9.571 13.607 1.00 96.00 94 CYS A CA 1
ATOM 759 C C . CYS A 1 94 ? -4.592 10.868 13.543 1.00 96.00 94 CYS A C 1
ATOM 761 O O . CYS A 1 94 ? -5.118 11.956 13.800 1.00 96.00 94 CYS A O 1
ATOM 763 N N . ASN A 1 95 ? -3.324 10.772 13.144 1.00 94.94 95 ASN A N 1
ATOM 764 C CA . ASN A 1 95 ? -2.434 11.919 12.983 1.00 94.94 95 ASN A CA 1
ATOM 765 C C . ASN A 1 95 ? -2.890 12.827 11.830 1.00 94.94 95 ASN A C 1
ATOM 767 O O . ASN A 1 95 ? -2.960 14.043 11.995 1.00 94.94 95 ASN A O 1
ATOM 771 N N . MET A 1 96 ? -3.286 12.256 10.688 1.00 95.69 96 MET A N 1
ATOM 772 C CA . MET A 1 96 ? -3.827 13.025 9.560 1.00 95.69 96 MET A CA 1
ATOM 773 C C . MET A 1 96 ? -5.140 13.734 9.914 1.00 95.69 96 MET A C 1
ATOM 775 O O . MET A 1 96 ? -5.331 14.888 9.541 1.00 95.69 96 MET A O 1
ATOM 779 N N . VAL A 1 97 ? -6.032 13.077 10.663 1.00 94.88 97 VAL A N 1
ATOM 780 C CA . VAL A 1 97 ? -7.283 13.684 11.153 1.00 94.88 97 VAL A CA 1
ATOM 781 C C . VAL A 1 97 ? -7.002 14.844 12.108 1.00 94.88 97 VAL A C 1
ATOM 783 O O . VAL A 1 97 ? -7.694 15.859 12.059 1.00 94.88 97 VAL A O 1
ATOM 786 N N . SER A 1 98 ? -5.976 14.721 12.951 1.00 93.56 98 SER A N 1
ATOM 787 C CA . SER A 1 98 ? -5.581 15.777 13.893 1.00 93.56 98 SER A CA 1
ATOM 788 C C . SER A 1 98 ? -5.066 17.040 13.189 1.00 93.56 98 SER A C 1
ATOM 790 O O . SER A 1 98 ? -5.210 18.133 13.730 1.00 93.56 98 SER A O 1
ATOM 792 N N . SER A 1 99 ? -4.546 16.900 11.966 1.00 92.44 99 SER A N 1
ATOM 793 C CA . SER A 1 99 ? -4.090 17.999 11.101 1.00 92.44 99 SER A CA 1
ATOM 794 C C . SER A 1 99 ? -4.961 18.159 9.845 1.00 92.44 99 SER A C 1
ATOM 796 O O . SER A 1 99 ? -4.459 18.489 8.771 1.00 92.44 99 SER A O 1
ATOM 798 N N . CYS A 1 100 ? -6.271 17.901 9.950 1.00 90.69 100 CYS A N 1
ATOM 799 C CA . CYS A 1 100 ? -7.181 17.870 8.797 1.00 90.69 100 CYS A CA 1
ATOM 800 C C . CYS A 1 100 ? -7.221 19.192 8.008 1.00 90.69 100 CYS A C 1
ATOM 802 O O . CYS A 1 100 ? -7.354 19.170 6.785 1.00 90.69 100 CYS A O 1
ATOM 804 N N . ASP A 1 101 ? -7.052 20.331 8.686 1.00 91.88 101 ASP A N 1
ATOM 805 C CA . ASP A 1 101 ? -7.070 21.662 8.063 1.00 91.88 101 ASP A CA 1
ATOM 806 C C . ASP A 1 101 ? -5.936 21.866 7.038 1.00 91.88 101 ASP A C 1
ATOM 808 O O . ASP A 1 101 ? -6.077 22.668 6.113 1.00 91.88 101 ASP A O 1
ATOM 812 N N . ASP A 1 102 ? -4.842 21.106 7.157 1.00 93.81 102 ASP A N 1
ATOM 813 C CA . ASP A 1 102 ? -3.694 21.155 6.244 1.00 93.81 102 ASP A CA 1
ATOM 814 C C . ASP A 1 102 ? -3.829 20.183 5.055 1.00 93.81 102 ASP A C 1
ATOM 816 O O . ASP A 1 102 ? -2.992 20.168 4.144 1.00 93.81 102 ASP A O 1
ATOM 820 N N . LEU A 1 103 ? -4.870 19.343 5.037 1.00 94.00 103 LEU A N 1
ATOM 821 C CA . LEU A 1 103 ? -5.059 18.335 4.000 1.00 94.00 103 LEU A CA 1
ATOM 822 C C . LEU A 1 103 ? -5.756 18.911 2.764 1.00 94.00 103 LEU A C 1
ATOM 824 O O . LEU A 1 103 ? -6.716 19.677 2.831 1.00 94.00 103 LEU A O 1
ATOM 828 N N . ALA A 1 104 ? -5.331 18.444 1.588 1.00 95.06 104 ALA A N 1
ATOM 829 C CA . ALA A 1 104 ? -6.090 18.677 0.365 1.00 95.06 104 ALA A CA 1
ATOM 830 C C . ALA A 1 104 ? -7.509 18.077 0.504 1.00 95.06 104 ALA A C 1
ATOM 832 O O . ALA A 1 104 ? -7.638 16.975 1.045 1.00 95.06 104 ALA A O 1
ATOM 833 N N . PRO A 1 105 ? -8.565 18.701 -0.057 1.00 94.31 105 PRO A N 1
ATOM 834 C CA . PRO A 1 105 ? -9.947 18.254 0.147 1.00 94.31 105 PRO A CA 1
ATOM 835 C C . PRO A 1 105 ? -10.184 16.773 -0.168 1.00 94.31 105 PRO A C 1
ATOM 837 O O . PRO A 1 105 ? -10.895 16.085 0.558 1.00 94.31 105 PRO A O 1
ATOM 840 N N . LYS A 1 106 ? -9.540 16.255 -1.224 1.00 94.19 106 LYS A N 1
ATOM 841 C CA . LYS A 1 106 ? -9.665 14.841 -1.591 1.00 94.19 106 LYS A CA 1
ATOM 842 C C . LYS A 1 106 ? -8.988 13.902 -0.592 1.00 94.19 106 LYS A C 1
ATOM 844 O O . LYS A 1 106 ? -9.474 12.800 -0.369 1.00 94.19 106 LYS A O 1
ATOM 849 N N . ALA A 1 107 ? -7.872 14.327 -0.005 1.00 95.31 107 ALA A N 1
ATOM 850 C CA . ALA A 1 107 ? -7.196 13.559 1.030 1.00 95.31 107 ALA A CA 1
ATOM 851 C C . ALA A 1 107 ? -8.031 13.529 2.312 1.00 95.31 107 ALA A C 1
ATOM 853 O O . ALA A 1 107 ? -8.222 12.455 2.868 1.00 95.31 107 ALA A O 1
ATOM 854 N N . ALA A 1 108 ? -8.598 14.668 2.720 1.00 96.19 108 ALA A N 1
ATOM 855 C CA . ALA A 1 108 ? -9.483 14.746 3.880 1.00 96.19 108 ALA A CA 1
ATOM 856 C C . ALA A 1 108 ? -10.711 13.825 3.743 1.00 96.19 108 ALA A C 1
ATOM 858 O O . ALA A 1 108 ? -11.052 13.120 4.688 1.00 96.19 108 ALA A O 1
ATOM 859 N N . GLU A 1 109 ? -11.335 13.778 2.559 1.00 95.81 109 GLU A N 1
ATOM 860 C CA . GLU A 1 109 ? -12.448 12.861 2.266 1.00 95.81 109 GLU A CA 1
ATOM 861 C C . GLU A 1 109 ? -12.043 11.389 2.462 1.00 95.81 109 GLU A C 1
ATOM 863 O O . GLU A 1 109 ? -12.706 10.658 3.192 1.00 95.81 1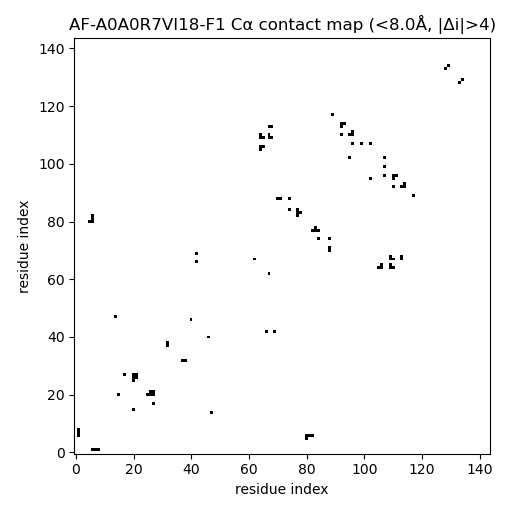09 GLU A O 1
ATOM 868 N N . LEU A 1 110 ? -10.921 10.965 1.872 1.00 96.88 110 LEU A N 1
ATOM 869 C CA . LEU A 1 110 ? -10.459 9.574 1.954 1.00 96.88 110 LEU A CA 1
ATOM 870 C C . LEU A 1 110 ? -10.013 9.182 3.370 1.00 96.88 110 LEU A C 1
ATOM 872 O O . LEU A 1 110 ? -10.285 8.070 3.813 1.00 96.88 110 LEU A O 1
ATOM 876 N N . VAL A 1 111 ? -9.370 10.101 4.094 1.00 97.06 111 VAL A N 1
ATOM 877 C CA . VAL A 1 111 ? -9.019 9.920 5.510 1.00 97.06 111 VAL A CA 1
ATOM 878 C C . VAL A 1 111 ? -10.280 9.773 6.362 1.00 97.0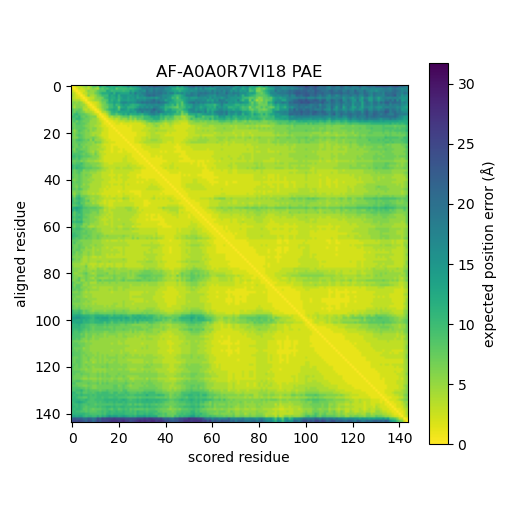6 111 VAL A C 1
ATOM 880 O O . VAL A 1 111 ? -10.324 8.930 7.253 1.00 97.06 111 VAL A O 1
ATOM 883 N N . TYR A 1 112 ? -11.321 10.565 6.091 1.00 96.00 112 TYR A N 1
ATOM 884 C CA . TYR A 1 112 ? -12.591 10.481 6.810 1.00 96.00 112 TYR A CA 1
ATOM 885 C C . TYR A 1 112 ? -13.318 9.152 6.562 1.00 96.00 112 TYR A C 1
ATOM 887 O O . TYR A 1 112 ? -13.848 8.550 7.501 1.00 96.00 112 TYR A O 1
ATOM 895 N N . ASP A 1 113 ? -13.338 8.678 5.317 1.00 96.56 113 ASP A N 1
ATOM 896 C CA . ASP A 1 113 ? -13.926 7.382 4.970 1.00 96.56 113 ASP A CA 1
ATOM 897 C C . ASP A 1 113 ? -13.212 6.236 5.697 1.00 96.56 113 ASP A C 1
ATOM 899 O O . ASP A 1 113 ? -13.861 5.394 6.328 1.00 96.56 113 ASP A O 1
ATOM 903 N N . ASP A 1 114 ? -11.881 6.257 5.685 1.00 97.69 114 ASP A N 1
ATOM 904 C CA . ASP A 1 114 ? -11.045 5.258 6.342 1.00 97.69 114 ASP A CA 1
ATOM 905 C C . ASP A 1 114 ? -11.183 5.294 7.878 1.00 97.69 114 ASP A C 1
ATOM 907 O O . ASP A 1 114 ? -11.372 4.257 8.521 1.00 97.69 114 ASP A O 1
ATOM 911 N N . LEU A 1 115 ? -11.238 6.492 8.474 1.00 97.50 115 LEU A N 1
ATOM 912 C CA . LEU A 1 115 ? -11.520 6.686 9.900 1.00 97.50 115 LEU A CA 1
ATOM 913 C C . LEU A 1 115 ? -12.864 6.061 10.302 1.00 97.50 115 LEU A C 1
ATOM 915 O O . LEU A 1 115 ? -12.978 5.420 11.350 1.00 97.50 115 LEU A O 1
ATOM 919 N N . ASN A 1 116 ? -13.903 6.237 9.485 1.00 97.38 116 ASN A N 1
ATOM 920 C CA . ASN A 1 116 ? -15.212 5.651 9.761 1.00 97.38 116 ASN A CA 1
ATOM 921 C C . ASN A 1 116 ? -15.177 4.121 9.736 1.00 97.38 116 ASN A C 1
ATOM 923 O O . ASN A 1 116 ? -15.864 3.485 10.542 1.00 97.38 116 ASN A O 1
ATOM 927 N N . GLU A 1 117 ? -14.416 3.523 8.820 1.00 96.25 117 GLU A N 1
ATOM 928 C CA . GLU A 1 117 ? -14.201 2.076 8.783 1.00 96.25 117 GLU A CA 1
ATOM 929 C C . GLU A 1 117 ? -13.467 1.599 10.040 1.00 96.25 117 GLU A C 1
ATOM 931 O O . GLU A 1 117 ? -13.958 0.702 10.732 1.00 96.25 117 GLU A O 1
ATOM 936 N N . MET A 1 118 ? -12.368 2.269 10.392 1.00 97.38 118 MET A N 1
ATOM 937 C CA . MET A 1 118 ? -11.573 1.998 11.590 1.00 97.38 118 MET A CA 1
ATOM 938 C C . MET A 1 118 ? -12.430 2.023 12.863 1.00 97.38 118 MET A C 1
ATOM 940 O O . MET A 1 118 ? -12.453 1.059 13.627 1.00 97.38 118 MET A O 1
ATOM 944 N N . VAL A 1 119 ? -13.218 3.085 13.069 1.00 97.75 119 VAL A N 1
ATOM 945 C CA . VAL A 1 119 ? -14.086 3.234 14.250 1.00 97.75 119 VAL A CA 1
ATOM 946 C C . VAL A 1 119 ? -15.168 2.154 14.300 1.00 97.75 119 VAL A C 1
ATOM 948 O O . VAL A 1 119 ? -15.488 1.645 15.378 1.00 97.75 119 VAL A O 1
ATOM 951 N N . LYS A 1 120 ? -15.764 1.793 13.156 1.00 97.25 120 LYS A N 1
ATOM 952 C CA . LYS A 1 120 ? -16.756 0.708 13.094 1.00 97.25 120 LYS A CA 1
ATOM 953 C C . LYS A 1 120 ? -16.127 -0.626 13.480 1.00 97.25 120 LYS A C 1
ATOM 955 O O . LYS A 1 120 ? -16.712 -1.344 14.291 1.00 97.25 120 LYS A O 1
ATOM 960 N N . PHE A 1 121 ? -14.958 -0.938 12.927 1.00 96.00 121 PHE A N 1
ATOM 961 C CA . PHE A 1 121 ? -14.241 -2.174 13.215 1.00 96.00 121 PHE A CA 1
ATOM 962 C C . PHE A 1 121 ? -13.855 -2.267 14.696 1.00 96.00 121 PHE A C 1
ATOM 964 O O . PHE A 1 121 ? -14.206 -3.240 15.363 1.00 96.00 121 PHE A O 1
ATOM 971 N N . GLU A 1 122 ? -13.247 -1.215 15.243 1.00 97.12 122 GLU A N 1
ATOM 972 C CA . GLU A 1 122 ? -12.814 -1.156 16.642 1.00 97.12 122 GLU A CA 1
ATOM 973 C C . GLU A 1 122 ? -13.984 -1.331 17.623 1.00 97.12 122 GLU A C 1
ATOM 975 O O . GLU A 1 122 ? -13.895 -2.077 18.600 1.00 97.12 122 GLU A O 1
ATOM 980 N N . ARG A 1 123 ? -15.142 -0.715 17.342 1.00 97.69 123 ARG A N 1
ATOM 981 C CA . ARG A 1 123 ? -16.359 -0.893 18.157 1.00 97.69 123 ARG A CA 1
ATOM 982 C C . ARG A 1 123 ? -16.826 -2.344 18.206 1.00 97.69 123 ARG A C 1
ATOM 984 O O . ARG A 1 123 ? -17.268 -2.800 19.261 1.00 97.69 123 ARG A O 1
ATOM 991 N N . VAL A 1 124 ? -16.747 -3.060 17.084 1.00 97.94 124 VAL A N 1
ATOM 992 C CA . VAL A 1 124 ? -17.115 -4.480 17.019 1.00 97.94 124 VAL A CA 1
ATOM 993 C C . VAL A 1 124 ? -16.157 -5.317 17.865 1.00 97.94 124 VAL A C 1
ATOM 995 O O . VAL A 1 124 ? -16.622 -6.131 18.662 1.00 97.94 124 VAL A O 1
ATOM 998 N N . GLN A 1 125 ? -14.847 -5.080 17.757 1.00 96.50 125 GLN A N 1
ATOM 999 C CA . GLN A 1 125 ? -13.845 -5.823 18.531 1.00 96.50 125 GLN A CA 1
ATOM 1000 C C . GLN A 1 125 ? -13.979 -5.571 20.038 1.00 96.50 125 GLN A C 1
ATOM 1002 O O . GLN A 1 125 ? -14.027 -6.520 20.821 1.00 96.50 125 GLN A O 1
ATOM 1007 N N . ARG A 1 1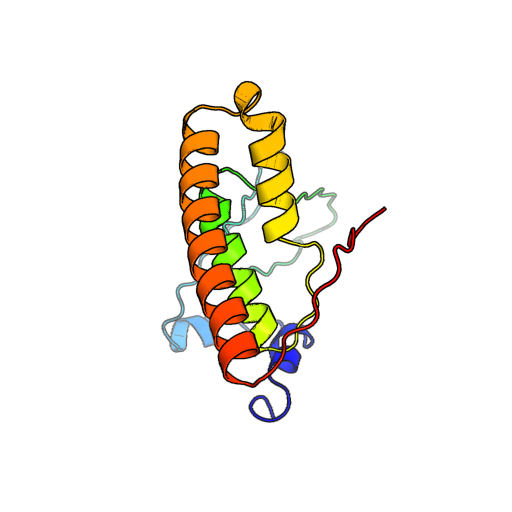26 ? -14.144 -4.310 20.459 1.00 96.81 126 ARG A N 1
ATOM 1008 C CA . ARG A 1 126 ? -14.356 -3.968 21.877 1.00 96.81 126 ARG A CA 1
ATOM 1009 C C . ARG A 1 126 ? -15.614 -4.605 22.449 1.00 96.81 126 ARG A C 1
ATOM 1011 O O . ARG A 1 126 ? -15.589 -5.108 23.568 1.00 96.81 126 ARG A O 1
ATOM 1018 N N . LYS A 1 127 ? -16.709 -4.614 21.683 1.00 97.38 127 LYS A N 1
ATOM 1019 C CA . LYS A 1 127 ? -17.942 -5.288 22.100 1.00 97.38 127 LYS A CA 1
ATOM 1020 C C . LYS A 1 127 ? -17.722 -6.793 22.274 1.00 97.38 127 LYS A C 1
ATOM 1022 O O . LYS A 1 127 ? -18.163 -7.341 23.274 1.00 97.38 127 LYS A O 1
ATOM 1027 N N . ALA A 1 128 ? -17.017 -7.440 21.346 1.00 97.69 128 ALA A N 1
ATOM 1028 C CA . ALA A 1 128 ? -16.723 -8.867 21.447 1.00 97.69 128 ALA A CA 1
ATOM 1029 C C . ALA A 1 128 ? -15.900 -9.206 22.704 1.00 97.69 128 ALA A C 1
ATOM 1031 O O . ALA A 1 128 ? -16.209 -10.178 23.387 1.00 97.69 128 ALA A O 1
ATOM 1032 N N . LEU A 1 129 ? -14.903 -8.382 23.051 1.00 97.19 129 LEU A N 1
ATOM 1033 C CA . LEU A 1 129 ? -14.122 -8.543 24.285 1.00 97.19 129 LEU A CA 1
ATOM 1034 C C . LEU A 1 129 ? -14.979 -8.374 25.547 1.00 97.19 129 LEU A C 1
ATOM 1036 O O . LEU A 1 129 ? -14.846 -9.157 26.488 1.00 97.19 129 LEU A O 1
ATOM 1040 N N . LEU A 1 130 ? -15.886 -7.394 25.550 1.00 96.81 130 LEU A N 1
ATOM 1041 C CA . LEU A 1 130 ? -16.826 -7.190 26.653 1.00 96.81 130 LEU A CA 1
ATOM 1042 C C . LEU A 1 130 ? -17.766 -8.391 26.821 1.00 96.81 130 LEU A C 1
ATOM 1044 O O . LEU A 1 130 ? -17.955 -8.874 27.936 1.00 96.81 130 LEU A O 1
ATOM 1048 N N . ASP A 1 131 ? -18.303 -8.912 25.715 1.00 97.31 131 ASP A N 1
ATOM 1049 C CA . ASP A 1 131 ? -19.159 -10.104 25.708 1.00 97.31 131 ASP A CA 1
ATOM 1050 C C . ASP A 1 131 ? -18.392 -11.362 26.180 1.00 97.31 131 ASP A C 1
ATOM 1052 O O . ASP A 1 131 ? -18.993 -12.301 26.701 1.00 97.31 131 ASP A O 1
ATOM 1056 N N . TRP A 1 132 ? -17.059 -11.377 26.049 1.00 97.12 132 TRP A N 1
ATOM 1057 C CA . TRP A 1 132 ? -16.168 -12.415 26.589 1.00 97.12 132 TRP A CA 1
ATOM 1058 C C . TRP A 1 132 ? -15.805 -12.220 28.070 1.00 97.12 132 TRP A C 1
ATOM 1060 O O . TRP A 1 132 ? -15.117 -13.064 28.646 1.00 97.12 132 TRP A O 1
ATOM 1070 N N . GLY A 1 133 ? -16.284 -11.147 28.705 1.00 97.50 133 GLY A N 1
ATOM 1071 C CA . GLY A 1 133 ? -16.107 -10.882 30.133 1.00 97.50 133 GLY A CA 1
ATOM 1072 C C . GLY A 1 133 ? -14.933 -9.966 30.486 1.00 97.50 133 GLY A C 1
ATOM 1073 O O . GLY A 1 133 ? -14.609 -9.844 31.665 1.00 97.50 133 GLY A O 1
ATOM 1074 N N . VAL A 1 134 ? -14.298 -9.310 29.508 1.00 97.19 134 VAL A N 1
ATOM 1075 C CA . VAL A 1 134 ? -13.283 -8.278 29.776 1.00 97.19 134 VAL A CA 1
ATOM 1076 C C . VAL A 1 134 ? -13.983 -6.965 30.131 1.00 97.19 134 VAL A C 1
ATOM 1078 O O . VAL A 1 134 ? -14.613 -6.347 29.277 1.00 97.19 134 VAL A O 1
ATOM 1081 N N . THR A 1 135 ? -13.894 -6.539 31.393 1.00 95.44 135 THR A N 1
ATOM 1082 C CA . THR A 1 135 ? -14.606 -5.348 31.906 1.00 95.44 135 THR A CA 1
ATOM 1083 C C . THR A 1 135 ? -13.695 -4.215 32.367 1.00 95.44 135 THR A C 1
ATOM 1085 O O . THR A 1 135 ? -14.148 -3.077 32.463 1.00 95.44 135 THR A O 1
ATOM 1088 N N . GLU A 1 136 ? -12.439 -4.516 32.687 1.00 96.38 136 GLU A N 1
ATOM 1089 C CA . GLU A 1 136 ? -11.440 -3.512 33.058 1.00 96.38 136 GLU A CA 1
ATOM 1090 C C . GLU A 1 136 ? -10.816 -2.912 31.794 1.00 96.38 136 GLU A C 1
ATOM 1092 O O . GLU A 1 136 ? -10.593 -3.617 30.807 1.00 96.38 136 GLU A O 1
ATOM 1097 N N . ALA A 1 137 ? -10.562 -1.605 31.809 1.00 94.62 137 ALA A N 1
ATOM 1098 C CA . ALA A 1 137 ? -9.946 -0.895 30.700 1.00 94.62 137 ALA A CA 1
ATOM 1099 C C . ALA A 1 137 ? -9.135 0.286 31.226 1.00 94.62 137 ALA A C 1
ATOM 1101 O O . ALA A 1 137 ? -9.643 1.078 32.019 1.00 94.62 137 ALA A O 1
ATOM 1102 N N . ASP A 1 138 ? -7.921 0.425 30.707 1.00 95.31 138 ASP A N 1
ATOM 1103 C CA . ASP A 1 138 ? -7.031 1.544 30.984 1.00 95.31 138 ASP A CA 1
ATOM 1104 C C . ASP A 1 138 ? -6.685 2.262 29.681 1.00 95.31 138 ASP A C 1
ATOM 1106 O O . ASP A 1 138 ? -6.602 1.658 28.608 1.00 95.31 138 ASP A O 1
ATOM 1110 N N . PHE A 1 139 ? -6.491 3.574 29.775 1.00 94.19 139 PHE A N 1
ATOM 1111 C CA . PHE A 1 139 ? -5.978 4.365 28.666 1.00 94.19 139 PHE A CA 1
ATOM 1112 C C . PHE A 1 139 ? -4.454 4.236 28.607 1.00 94.19 139 PHE A C 1
ATOM 1114 O O . PHE A 1 139 ? -3.776 4.438 29.614 1.00 94.19 139 PHE A O 1
ATOM 1121 N N . VAL A 1 140 ? -3.926 3.920 27.425 1.00 93.69 140 VAL A N 1
ATOM 1122 C CA . VAL A 1 140 ? -2.490 3.773 27.171 1.00 93.69 140 VAL A CA 1
ATOM 1123 C C . VAL A 1 140 ? -2.133 4.541 25.904 1.00 93.69 140 VAL A C 1
ATOM 1125 O O . VAL A 1 140 ? -2.791 4.383 24.876 1.00 93.69 140 VAL A O 1
ATOM 1128 N N . GLU A 1 141 ? -1.080 5.350 25.980 1.00 89.44 141 GLU A N 1
ATOM 1129 C CA . GLU A 1 141 ? -0.439 5.950 24.809 1.00 89.44 141 GLU A CA 1
ATOM 1130 C C . GLU A 1 141 ? 0.581 4.951 24.252 1.00 89.44 141 GLU A C 1
ATOM 1132 O O . GLU A 1 141 ? 1.471 4.498 24.972 1.00 89.44 141 GLU A O 1
ATOM 1137 N N . PHE A 1 142 ? 0.399 4.539 22.996 1.00 83.56 142 PHE A N 1
ATOM 1138 C CA . PHE A 1 142 ? 1.148 3.423 22.411 1.00 83.56 142 PHE A CA 1
ATOM 1139 C C . PHE A 1 142 ? 2.516 3.819 21.832 1.00 83.56 142 PHE A C 1
ATOM 1141 O O . PHE A 1 142 ? 3.384 2.951 21.767 1.00 83.56 142 PHE A O 1
ATOM 1148 N N . GLU A 1 143 ? 2.740 5.088 21.468 1.00 72.56 143 GLU A N 1
ATOM 1149 C CA . GLU A 1 143 ? 4.034 5.578 20.963 1.00 72.56 143 GLU A CA 1
ATOM 1150 C C . GLU A 1 143 ? 4.455 6.919 21.611 1.00 72.56 143 GLU A C 1
ATOM 1152 O O . GLU A 1 143 ? 3.632 7.800 21.883 1.00 72.56 143 GLU A O 1
ATOM 1157 N N . HIS A 1 144 ? 5.762 7.034 21.876 1.00 50.31 144 HIS A N 1
ATOM 1158 C CA . HIS A 1 144 ? 6.536 8.222 22.261 1.00 50.31 144 HIS A CA 1
ATOM 1159 C C . HIS A 1 144 ? 7.816 8.247 21.426 1.00 50.31 144 HIS A C 1
ATOM 1161 O O . HIS A 1 144 ? 8.477 7.182 21.363 1.00 50.31 144 HIS A O 1
#

pLDDT: mean 92.3, std 9.23, range [50.31, 98.5]

Organism: NCBI:txid1677046

Sequence (144 aa):
LFHSQPDLLHQLVTILNPNILMKANVPIYRTDQRAGEFVVTFPRSYHTGFNQGYNFAEAVNFAPADWISIGRECVNHYSSLKRICVFSHDELICNMVSSCDDLAPKAAELVYDDLNEMVKFERVQRKALLDWGVTEADFVEFEH

Secondary structure (DSSP, 8-state):
-TTT-TTHHHHS-----HHHHHHTT-------PPTT----PPTT-------SSS----------TTHHHHHHHHHHHHHHHTPPPSS-HHHHHHHHHHTGGGS-HHHHHHHHHHHHHHHHHHHHHHHHHHHTT-----------

Foldseek 3Di:
DCVVQVCVVVVDDDDDDVVVVVVVVNDDDDDDDDPPDDDDADPPRDDDDDDPDDDDDDDDDDADLVCLVVVVVVVVVCVVNVHDDPDDSLVVLVVCQVVVVPDDPSSSVSSVVVNVVVVVVVVVVVVVVVVVPPDDDDDDDPDD

Solvent-accessible surface area (backbone atoms only — not comparable to full-atom values): 9728 Å² total; per-residue (Å²): 108,55,91,82,37,60,50,53,71,77,71,53,90,74,92,70,66,63,68,60,44,46,75,69,72,43,92,80,85,85,83,83,87,53,94,95,61,86,85,86,81,57,90,93,57,86,82,85,87,82,77,97,61,95,82,86,85,86,85,82,90,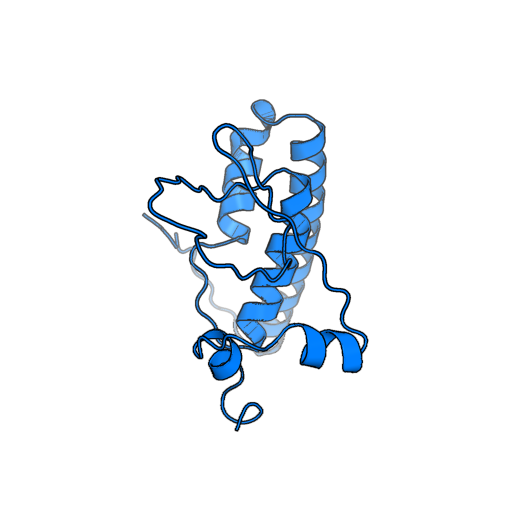82,77,61,63,83,42,52,68,55,51,55,54,46,52,57,51,27,59,78,44,72,46,85,71,96,66,62,66,69,56,53,50,54,54,49,62,76,47,42,91,80,43,56,72,69,40,43,52,49,49,50,56,49,50,52,50,51,53,55,51,51,53,53,53,56,49,53,43,41,78,72,67,54,80,84,86,80,91,77,85,89,81,132